Protein AF-A0A378B082-F1 (afdb_monomer)

InterPro domains:
  IPR040629 Phage spike trimer [PF18715] (3-34)

Mean predicted aligned error: 8.88 Å

Foldseek 3Di:
DDDDVDDDDPDDDDDPDDDDDDDDDDDDDFDDDPRATPVDWDPFPDPPPPDHTDHTD

Sequence (57 aa):
MSCTNLLRAKNLDIAEGGEMRGDFNHTGGAFISNGVQVDNHNHGKVERGGDWTEGTR

Secondary structure (DSSP, 8-state):
----S----S----SS-----S-----SS--EETTEETTS---SS--BTTBPPPPP-

Solvent-accessible surface area (backbone atoms only — not comparable to full-atom values): 4422 Å² total; per-residue (Å²): 141,87,84,71,98,70,89,86,71,96,76,86,86,76,92,87,72,85,88,88,84,83,91,80,90,86,76,97,76,82,60,65,58,97,88,43,34,72,92,71,66,65,78,35,72,52,72,51,94,94,50,82,51,51,76,65,114

Organism: Klebsiella pneumoniae (NCBI:txid573)

pLDDT: mean 82.66, std 16.43, range [46.41, 97.44]

Radius of gyration: 17.7 Å; Cα contacts (8 Å, |Δi|>4): 31; chains: 1; bounding box: 32×30×52 Å

Structure (mmCIF, N/CA/C/O backbone):
data_AF-A0A378B082-F1
#
_entry.id   AF-A0A378B082-F1
#
loop_
_atom_site.group_PDB
_atom_site.id
_atom_site.type_symbol
_atom_site.label_atom_id
_atom_site.label_alt_id
_atom_site.label_comp_id
_atom_site.label_asym_id
_atom_site.label_entity_id
_atom_site.label_seq_id
_atom_site.pdbx_PDB_ins_code
_atom_site.Cartn_x
_atom_site.Cartn_y
_atom_site.Cartn_z
_atom_site.occupancy
_atom_site.B_iso_or_equiv
_atom_site.auth_seq_id
_atom_site.auth_comp_id
_atom_site.auth_asym_id
_atom_site.auth_atom_id
_atom_site.pdbx_PDB_model_num
ATOM 1 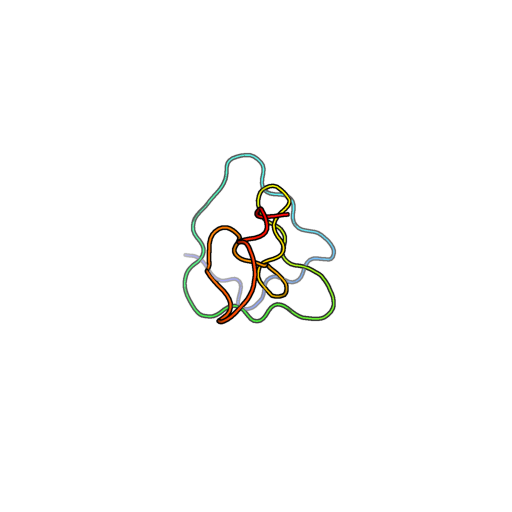N N . MET A 1 1 ? -1.912 5.454 27.561 1.00 46.41 1 MET A N 1
ATOM 2 C CA . MET A 1 1 ? -3.187 4.712 27.509 1.00 46.41 1 MET A CA 1
ATOM 3 C C . MET A 1 1 ? -3.576 4.642 26.047 1.00 46.41 1 MET A C 1
ATOM 5 O O . MET A 1 1 ? -3.758 5.690 25.450 1.00 46.41 1 MET A O 1
ATOM 9 N N . SER A 1 2 ? -3.574 3.462 25.439 1.00 53.72 2 SER A N 1
ATOM 10 C CA . SER A 1 2 ? -4.070 3.311 24.071 1.00 53.72 2 SER A CA 1
ATOM 11 C C . SER A 1 2 ? -4.733 1.954 23.985 1.00 53.72 2 SER A C 1
ATOM 13 O O . SER A 1 2 ? -4.047 0.939 23.925 1.00 53.72 2 SER A O 1
ATOM 15 N N . CYS A 1 3 ? -6.058 1.935 24.088 1.00 62.00 3 CYS A N 1
ATOM 16 C CA . CYS A 1 3 ? -6.810 0.702 23.938 1.00 62.00 3 CYS A CA 1
ATOM 17 C C . CYS A 1 3 ? -7.979 0.956 22.994 1.00 62.00 3 CYS A C 1
ATOM 19 O O . CYS A 1 3 ? -9.051 1.385 23.411 1.00 62.00 3 CYS A O 1
ATOM 21 N N . THR A 1 4 ? -7.778 0.631 21.723 1.00 65.38 4 THR A N 1
ATOM 22 C CA . THR A 1 4 ? -8.849 0.028 20.934 1.00 65.38 4 THR A CA 1
ATOM 23 C C . THR A 1 4 ? -8.454 -1.428 20.747 1.00 65.38 4 THR A C 1
ATOM 25 O O . THR A 1 4 ? -7.420 -1.699 20.145 1.00 65.38 4 THR A O 1
ATOM 28 N N . ASN A 1 5 ? -9.247 -2.371 21.255 1.00 80.75 5 ASN A N 1
ATOM 29 C CA . ASN A 1 5 ? -9.014 -3.794 20.973 1.00 80.75 5 ASN A CA 1
ATOM 30 C C . ASN A 1 5 ? -9.264 -4.116 19.487 1.00 80.75 5 ASN A C 1
ATOM 32 O O . ASN A 1 5 ? -8.750 -5.099 18.967 1.00 80.75 5 ASN A O 1
ATOM 36 N N . LEU A 1 6 ? -10.067 -3.283 18.815 1.00 82.56 6 LEU A N 1
ATOM 37 C CA . LEU A 1 6 ? -10.404 -3.390 17.404 1.00 82.56 6 LEU A CA 1
ATOM 38 C C . LEU A 1 6 ? -10.779 -2.005 16.862 1.00 82.56 6 LEU A C 1
ATOM 40 O O . LEU A 1 6 ? -11.675 -1.356 17.403 1.00 82.56 6 LEU A O 1
ATOM 44 N N . LEU A 1 7 ? -10.145 -1.585 15.769 1.00 89.12 7 LEU A N 1
ATOM 45 C CA . LEU A 1 7 ? -10.62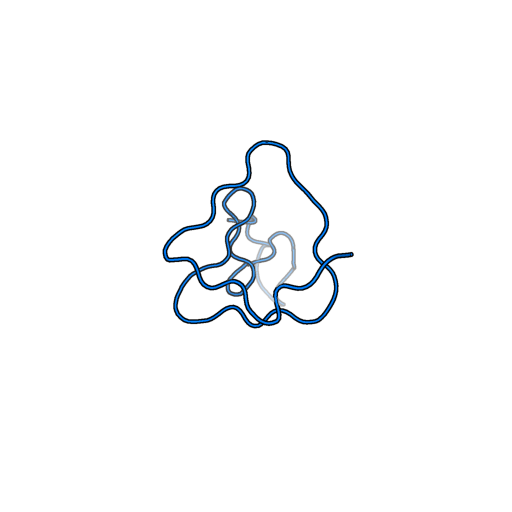6 -0.487 14.935 1.00 89.12 7 LEU A CA 1
ATOM 46 C C . LEU A 1 7 ? -11.363 -1.092 13.736 1.00 89.12 7 LEU A C 1
ATOM 48 O O . LEU A 1 7 ? -10.771 -1.835 12.957 1.00 89.12 7 LEU A O 1
ATOM 52 N N . ARG A 1 8 ? -12.654 -0.781 13.579 1.00 90.62 8 ARG A N 1
ATOM 53 C CA . ARG A 1 8 ? -13.437 -1.167 12.398 1.00 90.62 8 ARG A CA 1
ATOM 54 C C . ARG A 1 8 ? -13.965 0.084 11.717 1.00 90.62 8 ARG A C 1
ATOM 56 O O . ARG A 1 8 ? -14.732 0.834 12.310 1.00 90.62 8 ARG A O 1
ATOM 63 N N . ALA A 1 9 ? -13.570 0.281 10.469 1.00 92.62 9 ALA A N 1
AT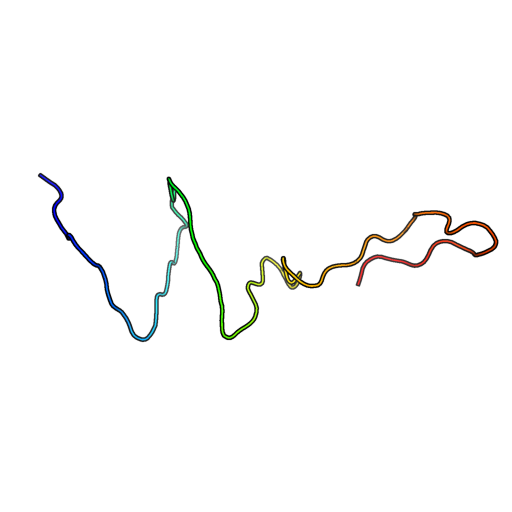OM 64 C CA . ALA A 1 9 ? -13.982 1.411 9.651 1.00 92.62 9 ALA A CA 1
ATOM 65 C C . ALA A 1 9 ? -14.414 0.917 8.268 1.00 92.62 9 ALA A C 1
ATOM 67 O O . ALA A 1 9 ? -13.909 -0.092 7.780 1.00 92.62 9 ALA A O 1
ATOM 68 N N . LYS A 1 10 ? -15.359 1.624 7.638 1.00 95.12 10 LYS A N 1
ATOM 69 C CA . LYS A 1 10 ? -15.726 1.378 6.234 1.00 95.12 10 LYS A CA 1
ATOM 70 C C . LYS A 1 10 ? -14.651 1.912 5.281 1.00 95.12 10 LYS A C 1
ATOM 72 O O . LYS A 1 10 ? -14.350 1.277 4.279 1.00 95.12 10 LYS A O 1
ATOM 77 N N . ASN A 1 11 ? -14.087 3.072 5.614 1.00 95.62 11 ASN A N 1
ATOM 78 C CA . ASN A 1 11 ? -13.036 3.758 4.873 1.00 95.62 11 ASN A CA 1
ATOM 79 C C . ASN A 1 11 ? -12.033 4.341 5.876 1.00 95.62 11 ASN A C 1
ATOM 81 O O . ASN A 1 11 ? -12.430 4.736 6.974 1.00 95.62 11 ASN A O 1
ATOM 85 N N . LEU A 1 12 ? -10.759 4.393 5.494 1.00 95.12 12 LEU A N 1
ATOM 86 C CA . LEU A 1 12 ? -9.675 5.006 6.257 1.00 95.12 12 LEU A CA 1
ATOM 87 C C . LEU A 1 12 ? -8.913 5.945 5.316 1.00 95.12 12 LEU A C 1
ATOM 89 O O . LEU A 1 12 ? -8.479 5.502 4.256 1.00 95.12 12 LEU A O 1
ATOM 93 N N . ASP A 1 13 ? -8.787 7.215 5.696 1.00 96.88 13 ASP A N 1
ATOM 94 C CA . ASP A 1 13 ? -8.075 8.257 4.948 1.00 96.88 13 ASP A CA 1
ATOM 95 C C . ASP A 1 13 ? -6.961 8.833 5.838 1.00 96.88 13 ASP A C 1
ATOM 97 O O . ASP A 1 13 ? -7.213 9.173 6.997 1.00 96.88 13 ASP A O 1
ATOM 101 N N . ILE A 1 14 ? -5.724 8.867 5.334 1.00 96.25 14 ILE A N 1
ATOM 102 C CA . ILE A 1 14 ? -4.514 9.253 6.076 1.00 96.25 14 ILE A CA 1
ATOM 103 C C . ILE A 1 14 ? -3.779 10.322 5.264 1.00 96.25 14 ILE A C 1
ATOM 105 O O . ILE A 1 14 ? -3.206 10.023 4.220 1.00 96.25 14 ILE A O 1
ATOM 109 N N . ALA A 1 15 ? -3.763 11.559 5.764 1.00 97.12 15 ALA A N 1
ATOM 110 C CA . ALA A 1 15 ? -3.294 12.717 4.999 1.00 97.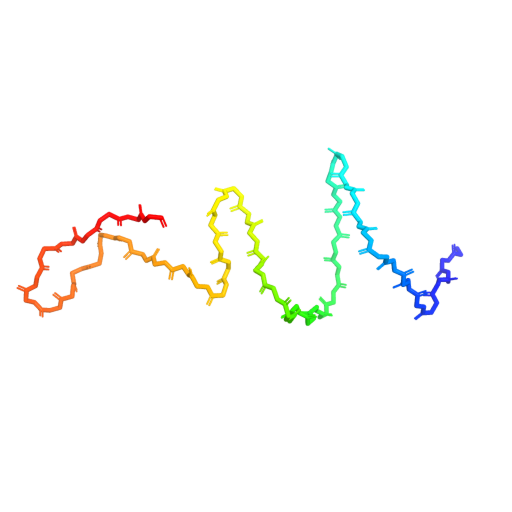12 15 ALA A CA 1
ATOM 111 C C . ALA A 1 15 ? -1.766 12.922 5.013 1.00 97.12 15 ALA A C 1
ATOM 113 O O . ALA A 1 15 ? -1.191 13.316 4.003 1.00 97.12 15 ALA A O 1
ATOM 114 N N . GLU A 1 16 ? -1.103 12.666 6.145 1.00 97.44 16 GLU A N 1
ATOM 115 C CA . GLU A 1 16 ? 0.308 13.048 6.371 1.00 97.44 16 GLU A CA 1
ATOM 116 C C . GLU A 1 16 ? 1.216 11.844 6.687 1.00 97.44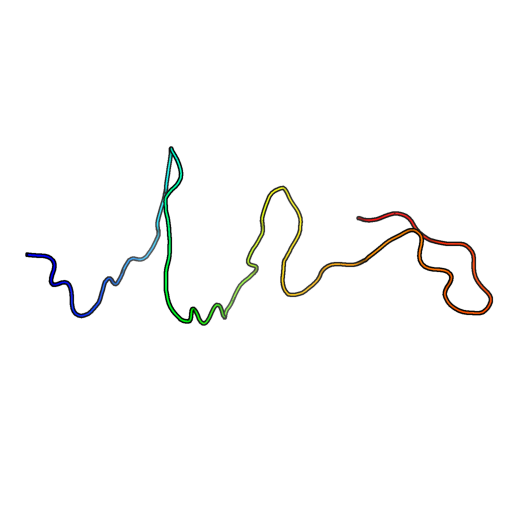 16 GLU A C 1
ATOM 118 O O . GLU A 1 16 ? 2.353 11.992 7.132 1.00 97.44 16 GLU A O 1
ATOM 123 N N . GLY A 1 17 ? 0.720 10.630 6.437 1.00 95.38 17 GLY A N 1
ATOM 124 C CA . GLY A 1 17 ? 1.427 9.384 6.729 1.00 95.38 17 GLY A CA 1
ATOM 125 C C . GLY A 1 17 ? 1.306 8.919 8.185 1.00 95.38 17 GLY A C 1
ATOM 126 O O . GLY A 1 17 ? 0.462 9.383 8.951 1.00 95.38 17 GLY A O 1
ATOM 127 N N . GLY A 1 18 ? 2.123 7.928 8.545 1.00 95.06 18 GLY A N 1
ATOM 128 C CA . GLY A 1 18 ? 2.129 7.284 9.859 1.00 95.06 18 GLY A CA 1
ATOM 129 C C . GLY A 1 18 ? 2.957 5.995 9.868 1.00 95.06 18 GLY A C 1
ATOM 130 O O . GLY A 1 18 ? 3.518 5.603 8.847 1.00 95.06 18 GLY A O 1
ATOM 131 N N . GLU A 1 19 ? 3.022 5.326 11.020 1.00 95.19 19 GLU A N 1
ATOM 132 C CA . GLU A 1 19 ? 3.706 4.039 11.192 1.00 95.19 19 GLU A CA 1
ATOM 133 C C . GLU A 1 19 ? 2.694 2.947 11.572 1.00 95.19 19 GLU A C 1
ATOM 135 O O . GLU A 1 19 ? 1.892 3.122 12.490 1.00 95.19 19 GLU A O 1
ATOM 140 N N . MET A 1 20 ? 2.751 1.803 10.885 1.00 92.69 20 MET A N 1
ATOM 141 C CA . MET A 1 20 ? 1.994 0.594 11.220 1.00 92.69 20 MET A CA 1
ATOM 142 C C . MET A 1 20 ? 2.969 -0.502 11.657 1.00 92.69 20 MET A C 1
ATOM 144 O O . MET A 1 20 ? 3.990 -0.713 11.006 1.00 92.69 20 MET A O 1
ATOM 148 N N . ARG A 1 21 ? 2.667 -1.205 12.754 1.00 93.75 21 ARG A N 1
ATOM 149 C CA . ARG A 1 21 ? 3.493 -2.300 13.294 1.00 93.75 21 ARG A CA 1
ATOM 150 C C . ARG A 1 21 ? 2.666 -3.571 13.469 1.00 93.75 21 ARG A C 1
ATOM 152 O O . ARG A 1 21 ? 1.488 -3.484 13.803 1.00 93.75 21 ARG A O 1
ATOM 159 N N . GLY A 1 22 ? 3.315 -4.726 13.324 1.00 94.75 22 GLY A N 1
ATOM 160 C CA . GLY A 1 22 ? 2.681 -6.047 13.398 1.00 94.75 22 GLY A CA 1
ATOM 161 C C . GLY A 1 22 ? 2.207 -6.561 12.037 1.00 94.75 22 GLY A C 1
ATOM 162 O O . GLY A 1 22 ? 2.471 -5.941 11.007 1.00 94.75 22 GLY A O 1
ATOM 163 N N . ASP A 1 23 ? 1.518 -7.700 12.047 1.00 95.62 23 ASP A N 1
ATOM 164 C CA . ASP A 1 23 ? 1.046 -8.363 10.830 1.00 95.62 23 ASP A CA 1
ATOM 165 C C . ASP A 1 23 ? -0.273 -7.764 10.329 1.00 95.62 23 ASP A C 1
ATOM 167 O O . ASP A 1 23 ? -1.225 -7.581 11.092 1.00 95.62 23 ASP A O 1
ATOM 171 N N . PHE A 1 24 ? -0.358 -7.524 9.018 1.00 94.69 24 PHE A N 1
ATOM 172 C CA . PHE A 1 24 ? -1.565 -7.043 8.345 1.00 94.69 24 PHE A CA 1
ATOM 173 C C . PHE A 1 24 ? -1.986 -8.012 7.242 1.00 94.69 24 PHE A C 1
ATOM 175 O O . PHE A 1 24 ? -1.220 -8.306 6.329 1.00 94.69 24 PHE A O 1
ATOM 182 N N . ASN A 1 25 ? -3.239 -8.466 7.302 1.00 95.62 25 ASN A N 1
ATOM 183 C CA . ASN A 1 25 ? -3.851 -9.278 6.255 1.00 95.62 25 ASN A CA 1
ATOM 184 C C . ASN A 1 25 ? -4.756 -8.394 5.392 1.00 95.62 25 ASN A C 1
ATOM 186 O O . ASN A 1 25 ? -5.829 -7.983 5.832 1.00 95.62 25 ASN A O 1
ATOM 190 N N . HIS A 1 26 ? -4.329 -8.113 4.163 1.00 95.62 26 HIS A N 1
ATOM 191 C CA . HIS A 1 26 ? -5.125 -7.397 3.170 1.00 95.62 26 HIS A CA 1
ATOM 192 C C . HIS A 1 26 ? -5.741 -8.393 2.180 1.00 95.62 26 HIS A C 1
ATOM 194 O O . HIS A 1 26 ? -5.026 -9.168 1.551 1.00 95.62 26 HIS A O 1
ATOM 200 N N . THR A 1 27 ? -7.068 -8.384 2.046 1.00 96.00 27 THR A N 1
ATOM 201 C CA . THR A 1 27 ? -7.816 -9.265 1.133 1.00 96.00 27 THR A CA 1
ATOM 202 C C . THR A 1 27 ? -9.045 -8.538 0.582 1.00 96.00 27 THR A C 1
ATOM 204 O O . THR A 1 27 ? -9.472 -7.529 1.140 1.00 96.00 27 THR A O 1
ATOM 207 N N . GLY A 1 28 ? -9.631 -9.050 -0.506 1.00 96.56 28 GLY A N 1
ATOM 208 C CA . GLY A 1 28 ? -10.871 -8.499 -1.071 1.00 96.56 28 GLY A CA 1
ATOM 209 C C . GLY A 1 28 ? -10.700 -7.196 -1.863 1.00 96.56 28 GLY A C 1
ATOM 210 O O . GLY A 1 28 ? -11.654 -6.433 -1.983 1.00 96.56 28 GLY A O 1
ATOM 211 N N . GLY A 1 29 ? -9.505 -6.932 -2.399 1.00 96.25 29 GLY A N 1
ATOM 212 C CA . GLY A 1 29 ? -9.191 -5.726 -3.167 1.00 96.25 29 GLY A CA 1
ATOM 213 C C . GLY A 1 29 ? -7.717 -5.671 -3.571 1.00 96.25 29 GLY A C 1
ATOM 214 O O . GLY A 1 29 ? -7.019 -6.676 -3.478 1.00 96.25 29 GLY A O 1
ATOM 215 N N . ALA A 1 30 ? -7.248 -4.491 -3.979 1.00 96.38 30 ALA A N 1
ATOM 216 C CA . ALA A 1 30 ? -5.868 -4.229 -4.394 1.00 96.38 30 ALA A CA 1
ATOM 217 C C . ALA A 1 30 ? -5.185 -3.274 -3.401 1.00 96.38 30 ALA A C 1
ATOM 219 O O . A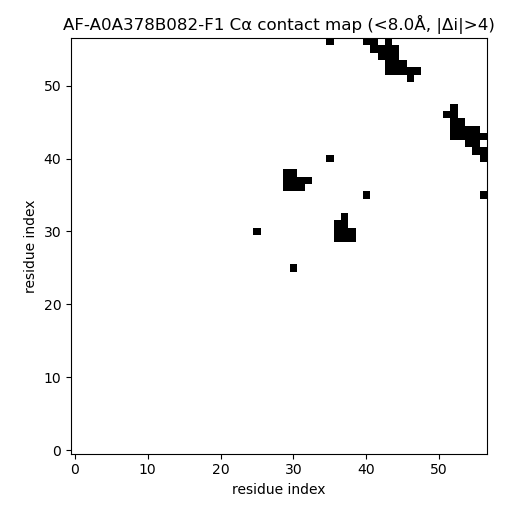LA A 1 30 ? -5.735 -2.211 -3.106 1.00 96.38 30 ALA A O 1
ATOM 220 N N . PHE A 1 31 ? -3.982 -3.618 -2.922 1.00 95.69 31 PHE A N 1
ATOM 221 C CA . PHE A 1 31 ? -3.177 -2.691 -2.123 1.00 95.69 31 PHE A CA 1
ATOM 222 C C . PHE A 1 31 ? -2.162 -1.987 -3.023 1.00 95.69 31 PHE A C 1
ATOM 224 O O . PHE A 1 31 ? -1.199 -2.602 -3.482 1.00 95.69 31 PHE A O 1
ATOM 231 N N . ILE A 1 32 ? -2.414 -0.708 -3.308 1.00 95.69 32 ILE A N 1
ATOM 232 C CA . ILE A 1 32 ? -1.670 0.070 -4.301 1.00 95.69 32 ILE A CA 1
ATOM 233 C C . ILE A 1 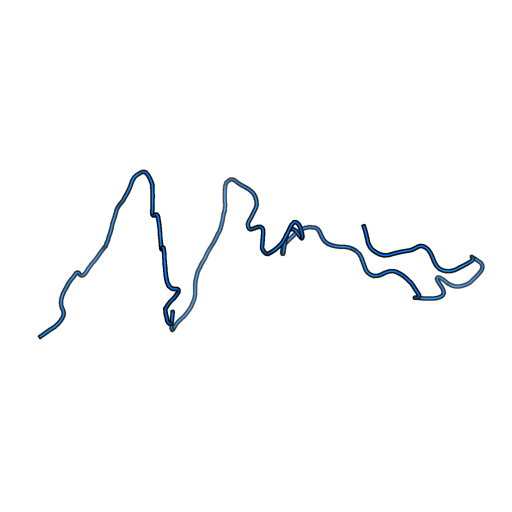32 ? -0.894 1.191 -3.615 1.00 95.69 32 ILE A C 1
ATOM 235 O O . ILE A 1 32 ? -1.470 1.990 -2.880 1.00 95.69 32 ILE A O 1
ATOM 239 N N . SER A 1 33 ? 0.399 1.289 -3.920 1.00 94.88 33 SER A N 1
ATOM 240 C CA . SER A 1 33 ? 1.253 2.412 -3.531 1.00 94.88 33 SER A CA 1
ATOM 241 C C . SER A 1 33 ? 1.865 3.031 -4.782 1.00 94.88 33 SER A C 1
ATOM 243 O O . SER A 1 33 ? 2.511 2.338 -5.564 1.00 94.88 33 SER A O 1
ATOM 245 N N . ASN A 1 34 ? 1.628 4.328 -5.004 1.00 94.75 34 ASN A N 1
ATOM 246 C CA . ASN A 1 34 ? 2.119 5.064 -6.179 1.00 94.75 34 ASN A CA 1
ATOM 247 C C . ASN A 1 34 ? 1.793 4.389 -7.529 1.00 94.75 34 ASN A C 1
ATOM 249 O O . ASN A 1 34 ? 2.607 4.389 -8.446 1.00 94.75 34 ASN A O 1
ATOM 253 N N . GLY A 1 35 ? 0.607 3.786 -7.647 1.00 93.62 35 GLY A N 1
ATOM 254 C CA . GLY A 1 35 ? 0.165 3.093 -8.863 1.00 93.62 35 GLY A CA 1
ATOM 255 C C . GLY A 1 35 ? 0.612 1.632 -8.985 1.00 93.62 35 GLY A C 1
ATOM 256 O O . GLY A 1 35 ? 0.096 0.933 -9.849 1.00 93.62 35 GLY A O 1
ATOM 257 N N . VAL A 1 36 ? 1.481 1.138 -8.098 1.00 92.88 36 VAL A N 1
ATOM 258 C CA . VAL A 1 36 ? 1.947 -0.258 -8.100 1.00 92.88 36 VAL A CA 1
ATOM 259 C C . VAL A 1 36 ? 1.138 -1.091 -7.111 1.00 92.88 36 VAL A C 1
ATOM 261 O O . VAL A 1 36 ? 1.090 -0.777 -5.921 1.00 92.88 36 VAL A O 1
ATOM 264 N N . GLN A 1 37 ? 0.516 -2.166 -7.597 1.00 95.38 37 GLN A N 1
ATOM 265 C CA . GLN A 1 37 ? -0.209 -3.129 -6.768 1.00 95.38 37 GLN A CA 1
ATOM 266 C C . GLN A 1 37 ? 0.757 -4.143 -6.139 1.00 95.38 37 GLN A C 1
ATOM 268 O O . GLN A 1 37 ? 1.423 -4.891 -6.847 1.00 95.38 37 GLN A O 1
ATOM 273 N N . VAL A 1 38 ? 0.797 -4.224 -4.809 1.00 92.50 38 VAL A N 1
ATOM 274 C CA . VAL A 1 38 ? 1.765 -5.060 -4.075 1.00 92.50 38 VAL A CA 1
ATOM 275 C C . VAL A 1 38 ? 1.636 -6.550 -4.402 1.00 92.50 38 VAL A C 1
ATOM 277 O O . VAL A 1 38 ? 2.643 -7.217 -4.620 1.00 92.50 38 VAL A O 1
ATOM 280 N N . ASP A 1 39 ? 0.420 -7.083 -4.469 1.00 89.94 39 ASP A N 1
ATOM 281 C CA . ASP A 1 39 ? 0.151 -8.508 -4.695 1.00 89.94 39 ASP A CA 1
ATOM 282 C C . ASP A 1 39 ? 0.113 -8.912 -6.180 1.00 89.94 39 ASP A C 1
ATOM 284 O O . ASP A 1 39 ? -0.038 -10.089 -6.498 1.00 89.94 39 ASP A O 1
ATOM 288 N N . ASN A 1 40 ? 0.281 -7.954 -7.096 1.00 91.12 40 ASN A N 1
ATOM 289 C CA . ASN A 1 40 ? 0.290 -8.183 -8.539 1.00 91.12 40 ASN A CA 1
ATOM 290 C C . ASN A 1 40 ? 1.153 -7.123 -9.242 1.00 91.12 40 ASN A C 1
ATOM 292 O O . ASN A 1 40 ? 0.650 -6.280 -9.986 1.00 91.12 40 ASN A O 1
ATOM 296 N N . HIS A 1 41 ? 2.457 -7.148 -8.973 1.00 90.38 41 HIS A N 1
ATOM 297 C CA . HIS A 1 41 ? 3.434 -6.287 -9.637 1.00 90.38 41 HIS A CA 1
ATOM 298 C C . HIS A 1 41 ? 4.377 -7.102 -10.517 1.00 90.38 41 HIS A C 1
ATOM 300 O O . HIS A 1 41 ? 4.588 -8.299 -10.309 1.00 90.38 41 HIS A O 1
ATOM 306 N N . ASN A 1 42 ? 4.973 -6.435 -11.503 1.00 84.25 42 ASN A N 1
ATOM 307 C CA . ASN A 1 42 ? 6.012 -7.006 -12.341 1.00 84.25 42 ASN A CA 1
ATOM 308 C C . ASN A 1 42 ? 7.330 -6.236 -12.189 1.00 84.25 42 ASN A C 1
ATOM 310 O O . ASN A 1 42 ? 7.375 -5.073 -11.794 1.00 84.25 42 ASN A O 1
ATOM 314 N N . HIS A 1 43 ? 8.427 -6.912 -12.521 1.00 81.19 43 HIS A N 1
ATOM 315 C CA . HIS A 1 43 ? 9.734 -6.287 -12.655 1.00 81.19 43 HIS A CA 1
ATOM 316 C C . HIS A 1 43 ? 10.118 -6.285 -14.127 1.00 81.19 43 HIS A C 1
ATOM 318 O O . HIS A 1 43 ? 10.148 -7.335 -14.771 1.00 81.19 43 HIS A O 1
ATOM 324 N N . GLY A 1 44 ? 10.420 -5.102 -14.646 1.00 76.56 44 GLY A N 1
ATOM 325 C CA . GLY A 1 44 ? 11.088 -4.970 -15.927 1.00 76.56 44 GLY A CA 1
ATOM 326 C C . GLY A 1 44 ? 12.594 -5.214 -15.822 1.00 76.56 44 GLY A C 1
ATOM 327 O O . GLY A 1 44 ? 13.126 -5.348 -14.722 1.00 76.56 44 GLY A O 1
ATOM 328 N N . LYS A 1 45 ? 13.306 -5.215 -16.955 1.00 68.19 45 LYS A N 1
ATOM 329 C CA . LYS A 1 45 ? 14.783 -5.327 -17.005 1.00 68.19 45 LYS A CA 1
ATOM 330 C C . LYS A 1 45 ? 15.350 -6.649 -16.461 1.00 68.19 45 LYS A C 1
ATOM 332 O O . LYS A 1 45 ? 16.549 -6.744 -16.222 1.00 68.19 45 LYS A O 1
ATOM 337 N N . VAL A 1 46 ? 14.507 -7.673 -16.319 1.00 69.25 46 VAL A N 1
ATOM 338 C CA . VAL A 1 46 ? 14.916 -9.054 -16.030 1.00 69.25 46 VAL A CA 1
ATOM 339 C C . VAL A 1 46 ? 14.940 -9.820 -17.348 1.00 69.25 46 VAL A C 1
ATOM 341 O O . VAL A 1 46 ? 13.910 -9.913 -18.016 1.00 69.25 46 VAL A O 1
ATOM 344 N N . GLU A 1 47 ? 16.107 -10.334 -17.741 1.00 57.09 47 GLU A N 1
ATOM 345 C CA . GLU A 1 47 ? 16.224 -11.229 -18.897 1.00 57.09 47 GLU A CA 1
ATOM 346 C C . GLU A 1 47 ? 15.511 -12.535 -18.538 1.00 57.09 47 GLU A C 1
ATOM 348 O O . GLU A 1 47 ? 15.990 -13.340 -17.737 1.00 57.09 47 GLU A O 1
ATOM 353 N N . ARG A 1 48 ? 14.304 -12.723 -19.074 1.00 64.19 48 ARG A N 1
ATOM 354 C CA . ARG A 1 48 ? 13.681 -14.045 -19.095 1.00 64.19 48 ARG A CA 1
ATOM 355 C C . ARG A 1 48 ? 14.461 -14.817 -20.145 1.00 64.19 48 ARG A C 1
ATOM 357 O O . ARG A 1 48 ? 14.575 -14.322 -21.258 1.00 64.19 48 ARG A O 1
ATOM 364 N N . GLY A 1 49 ? 15.056 -15.956 -19.790 1.00 53.00 49 GLY A N 1
ATOM 365 C CA . GLY A 1 49 ? 15.940 -16.688 -20.701 1.00 53.00 49 GLY A CA 1
ATOM 366 C C . GLY A 1 49 ? 15.337 -16.808 -22.106 1.00 53.00 49 GLY A C 1
ATOM 367 O O . GLY A 1 49 ? 14.341 -17.505 -22.275 1.00 53.00 49 GLY A O 1
ATOM 368 N N . GLY A 1 50 ? 15.9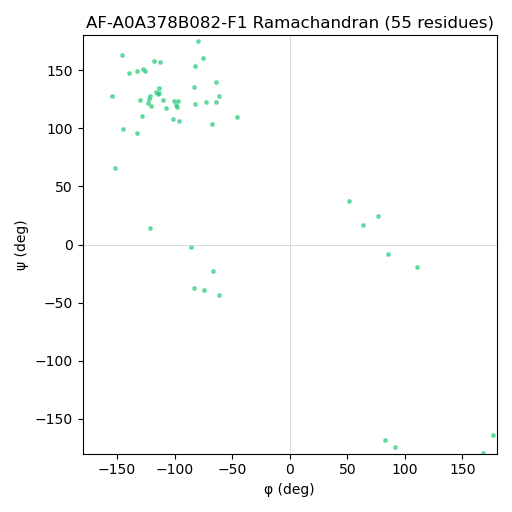32 -16.097 -23.072 1.00 61.34 50 GLY A N 1
ATOM 369 C CA . GLY A 1 50 ? 15.511 -16.045 -24.476 1.00 61.34 50 GLY A CA 1
ATOM 370 C C . GLY A 1 50 ? 14.913 -14.720 -24.980 1.00 61.34 50 GLY A C 1
ATOM 371 O O . GLY A 1 50 ? 14.949 -14.510 -26.188 1.00 61.34 50 GLY A O 1
ATOM 372 N N . ASP A 1 51 ? 14.432 -13.819 -24.115 1.00 59.62 51 ASP A N 1
ATOM 373 C CA . ASP A 1 51 ? 13.648 -12.639 -24.524 1.00 59.62 51 ASP A CA 1
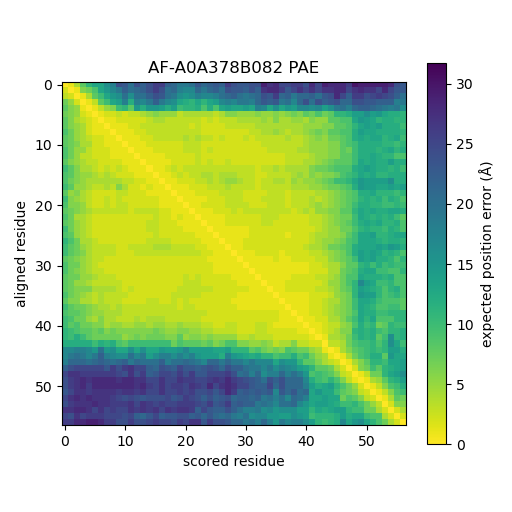ATOM 374 C C . ASP A 1 51 ? 14.177 -11.301 -23.973 1.00 59.62 51 ASP A C 1
ATOM 376 O O . ASP A 1 51 ? 14.759 -11.217 -22.887 1.00 59.62 51 ASP A O 1
ATOM 380 N N . TRP A 1 52 ? 13.929 -10.219 -24.727 1.00 48.88 52 TRP A N 1
ATOM 381 C CA . TRP A 1 52 ? 14.284 -8.854 -24.331 1.00 48.88 52 TRP A CA 1
ATOM 382 C C . TRP A 1 52 ? 13.522 -8.418 -23.088 1.00 48.88 52 TRP A C 1
ATOM 384 O O . TRP A 1 52 ? 12.324 -8.646 -22.935 1.00 48.88 52 TRP A O 1
ATOM 394 N N . THR A 1 53 ? 14.229 -7.720 -22.211 1.00 59.25 53 THR A N 1
ATOM 395 C CA . THR A 1 53 ? 13.655 -7.271 -20.957 1.00 59.25 53 THR A CA 1
ATOM 396 C C . THR A 1 53 ? 12.512 -6.274 -21.164 1.00 59.25 53 THR A C 1
ATOM 398 O O . THR A 1 53 ? 12.723 -5.199 -21.729 1.00 59.25 53 THR A O 1
ATOM 401 N N . GLU A 1 54 ? 11.325 -6.575 -20.645 1.00 62.00 54 GLU A N 1
ATOM 402 C CA . GLU A 1 54 ? 10.199 -5.635 -20.664 1.00 62.00 54 GLU A CA 1
ATOM 403 C C . GLU A 1 54 ? 10.376 -4.526 -19.611 1.00 62.00 54 GLU A C 1
ATOM 405 O O . GLU A 1 54 ? 11.184 -4.655 -18.694 1.00 62.00 54 GLU A O 1
ATOM 410 N N . GLY A 1 55 ? 9.678 -3.397 -19.752 1.00 59.28 55 GLY A N 1
ATOM 411 C CA . GLY A 1 55 ? 9.663 -2.310 -18.764 1.00 59.28 55 GLY A CA 1
ATOM 412 C C . GLY A 1 55 ? 8.677 -2.580 -17.621 1.00 59.28 55 GLY A C 1
ATOM 413 O O . GLY A 1 55 ? 7.696 -3.294 -17.802 1.00 59.28 55 GLY A O 1
ATOM 414 N N . THR A 1 56 ? 8.931 -2.008 -16.441 1.00 55.25 56 THR A N 1
ATOM 415 C CA . THR A 1 56 ? 7.985 -2.017 -15.308 1.00 55.25 56 THR A CA 1
ATOM 416 C C . THR A 1 56 ? 6.704 -1.288 -15.707 1.00 55.25 56 THR A C 1
ATOM 418 O O . THR A 1 56 ? 6.800 -0.153 -16.182 1.00 55.25 56 THR A O 1
ATOM 421 N N . ARG A 1 57 ? 5.536 -1.909 -15.519 1.00 54.97 57 ARG A N 1
ATOM 422 C CA . ARG A 1 57 ? 4.242 -1.235 -15.670 1.00 54.97 57 ARG A CA 1
ATOM 423 C C . ARG A 1 57 ? 3.621 -0.991 -14.306 1.00 54.97 57 ARG A C 1
ATOM 425 O O . ARG A 1 57 ? 3.649 -1.930 -13.487 1.00 54.97 57 ARG A O 1
#